Protein AF-A0A847V1P1-F1 (afdb_monomer_lite)

pLDDT: mean 84.55, std 14.88, range [43.25, 97.25]

Foldseek 3Di:
DDDDDDPDPPPPPPVPQDKFKFKWFFADWDDDPDAFPWTKTWTQTDGTPDPDDAVDSIAIEGQDGPDDADFAEEDPPHDGGFIWIWMAGWDQDPVGIYGYRGDDNNTYIGGDD

Structure (mmCIF, N/CA/C/O backbone):
data_AF-A0A847V1P1-F1
#
_entry.id   AF-A0A847V1P1-F1
#
loop_
_atom_site.group_PDB
_atom_site.id
_atom_site.type_symbol
_atom_site.label_atom_id
_atom_site.label_alt_id
_atom_site.label_comp_id
_atom_site.label_asym_id
_atom_site.label_entity_id
_atom_site.label_seq_id
_atom_site.pdbx_PDB_ins_code
_atom_site.Cartn_x
_atom_site.Cartn_y
_atom_site.Cartn_z
_atom_site.occupancy
_atom_site.B_iso_or_equiv
_atom_site.auth_seq_id
_atom_site.auth_comp_id
_atom_site.auth_asym_id
_atom_site.auth_atom_id
_atom_site.pdbx_PDB_model_num
ATOM 1 N N . MET A 1 1 ? -4.232 -5.068 -63.407 1.00 43.25 1 MET A N 1
ATOM 2 C CA . MET A 1 1 ? -2.925 -4.458 -63.097 1.00 43.25 1 MET A CA 1
ATOM 3 C C . MET A 1 1 ? -3.250 -3.072 -62.581 1.00 43.25 1 MET A C 1
ATOM 5 O O . MET A 1 1 ? -3.660 -2.248 -63.379 1.00 43.25 1 MET A O 1
ATOM 9 N N . THR A 1 2 ? -3.287 -2.804 -61.287 1.00 46.12 2 THR A N 1
ATOM 10 C CA . THR A 1 2 ? -2.665 -3.482 -60.146 1.00 46.12 2 THR A CA 1
ATOM 11 C C . THR A 1 2 ? -3.508 -3.086 -58.926 1.00 46.12 2 THR A C 1
ATOM 13 O O . THR A 1 2 ? -3.958 -1.943 -58.854 1.00 46.12 2 THR A O 1
ATOM 16 N N . GLU A 1 3 ? -3.808 -4.056 -58.055 1.00 56.44 3 GLU A N 1
ATOM 17 C CA . GLU A 1 3 ? -4.118 -3.816 -56.636 1.00 56.44 3 GLU A CA 1
ATOM 18 C C . GLU A 1 3 ? -3.113 -2.820 -56.056 1.00 56.44 3 GLU A C 1
ATOM 20 O O . GLU A 1 3 ? -1.986 -2.822 -56.523 1.00 56.44 3 GLU A O 1
ATOM 25 N N . GLU A 1 4 ? -3.475 -2.037 -55.040 1.00 53.53 4 GLU A N 1
ATOM 26 C CA . GLU A 1 4 ? -2.598 -1.867 -53.875 1.00 53.53 4 GLU A CA 1
ATOM 27 C C . GLU A 1 4 ? -3.319 -1.120 -52.739 1.00 53.53 4 GLU A C 1
ATOM 29 O O . GLU A 1 4 ? -3.525 0.088 -52.765 1.00 53.53 4 GLU A O 1
ATOM 34 N N . VAL A 1 5 ? -3.729 -1.964 -51.787 1.00 53.91 5 VAL A N 1
ATOM 35 C CA . VAL A 1 5 ? -3.675 -1.852 -50.322 1.00 53.91 5 VAL A CA 1
ATOM 36 C C . VAL A 1 5 ? -4.351 -0.674 -49.621 1.00 53.91 5 VAL A C 1
ATOM 38 O O . VAL A 1 5 ? -3.959 0.485 -49.723 1.00 53.91 5 VAL A O 1
ATOM 41 N N . ALA A 1 6 ? -5.333 -1.055 -48.800 1.00 55.31 6 ALA A N 1
ATOM 42 C CA . ALA A 1 6 ? -5.823 -0.297 -47.665 1.00 55.31 6 ALA A CA 1
ATOM 43 C C . ALA A 1 6 ? -4.646 0.217 -46.825 1.00 55.31 6 ALA A C 1
ATOM 45 O O . ALA A 1 6 ? -3.767 -0.556 -46.441 1.00 55.31 6 ALA A O 1
ATOM 46 N N . ALA A 1 7 ? -4.642 1.521 -46.551 1.00 52.66 7 ALA A N 1
ATOM 47 C CA . ALA A 1 7 ? -3.860 2.071 -45.459 1.00 52.66 7 ALA A CA 1
ATOM 48 C C . ALA A 1 7 ? -4.552 1.630 -44.166 1.00 52.66 7 ALA A C 1
ATOM 50 O O . ALA A 1 7 ? -5.540 2.223 -43.741 1.00 52.66 7 ALA A O 1
ATOM 51 N N . ASP A 1 8 ? -4.065 0.497 -43.676 1.00 46.69 8 ASP A N 1
ATOM 52 C CA . ASP A 1 8 ? -4.309 -0.113 -42.380 1.00 46.69 8 ASP A CA 1
ATOM 53 C C . ASP A 1 8 ? -4.286 0.964 -41.285 1.00 46.69 8 ASP A C 1
ATOM 55 O O . ASP A 1 8 ? -3.310 1.708 -41.138 1.00 46.69 8 ASP A O 1
ATOM 59 N N . GLU A 1 9 ? -5.406 1.096 -40.580 1.00 54.28 9 GLU A N 1
ATOM 60 C CA . GLU A 1 9 ? -5.537 1.940 -39.403 1.00 54.28 9 GLU A CA 1
ATOM 61 C C . GLU A 1 9 ? -4.610 1.386 -38.319 1.00 54.28 9 GLU A C 1
ATOM 63 O O . GLU A 1 9 ? -4.953 0.433 -37.625 1.00 54.28 9 GLU A O 1
ATOM 68 N N . VAL A 1 10 ? -3.430 1.986 -38.155 1.00 53.56 10 VAL A N 1
ATOM 69 C CA . VAL A 1 10 ? -2.641 1.805 -36.934 1.00 53.56 10 VAL A CA 1
ATOM 70 C C . VAL A 1 10 ? -3.320 2.598 -35.824 1.00 53.56 10 VAL A C 1
ATOM 72 O O . VAL A 1 10 ? -2.973 3.736 -35.517 1.00 53.56 10 VAL A O 1
ATOM 75 N N . VAL A 1 11 ? -4.371 2.007 -35.264 1.00 50.16 11 VAL A N 1
ATOM 76 C CA . VAL A 1 11 ? -4.813 2.349 -33.920 1.00 50.16 11 VAL A CA 1
ATOM 77 C C . VAL A 1 11 ? -3.681 1.873 -33.016 1.00 50.16 11 VAL A C 1
ATOM 79 O O . VAL A 1 11 ? -3.518 0.675 -32.797 1.00 50.16 11 VAL A O 1
ATOM 82 N N . ASP A 1 12 ? -2.838 2.803 -32.567 1.00 47.50 12 ASP A N 1
ATOM 83 C CA . ASP A 1 12 ? -2.051 2.616 -31.351 1.00 47.50 12 ASP A CA 1
ATOM 84 C C . ASP A 1 12 ? -3.070 2.330 -30.238 1.00 47.50 12 ASP A C 1
ATOM 86 O O . ASP A 1 12 ? -3.622 3.247 -29.630 1.00 47.50 12 ASP A O 1
ATOM 90 N N . GLU A 1 13 ? -3.393 1.054 -30.021 1.00 50.25 13 GLU A N 1
ATOM 91 C CA . GLU A 1 13 ? -4.046 0.593 -28.802 1.00 50.25 13 GLU A CA 1
ATOM 92 C C . GLU A 1 13 ? -3.024 0.778 -27.677 1.00 50.25 13 GLU A C 1
ATOM 94 O O . GLU A 1 13 ? -2.335 -0.150 -27.254 1.00 50.25 13 GLU A O 1
ATOM 99 N N . ALA A 1 14 ? -2.864 2.025 -27.227 1.00 57.31 14 ALA A N 1
ATOM 100 C CA . ALA A 1 14 ? -2.341 2.289 -25.905 1.00 57.31 14 ALA A CA 1
ATOM 101 C C . ALA A 1 14 ? -3.257 1.515 -24.960 1.00 57.31 14 ALA A C 1
ATOM 103 O O . ALA A 1 14 ? -4.436 1.844 -24.857 1.00 57.31 14 ALA A O 1
ATOM 104 N N . ALA A 1 15 ? -2.744 0.444 -24.352 1.00 57.16 15 ALA A N 1
ATOM 105 C CA . ALA A 1 15 ? -3.445 -0.235 -23.277 1.00 57.16 15 ALA A CA 1
ATOM 106 C C . ALA A 1 15 ? -3.867 0.848 -22.277 1.00 57.16 15 ALA A C 1
ATOM 108 O O . ALA A 1 15 ? -3.006 1.506 -21.688 1.00 57.16 15 ALA A O 1
ATOM 109 N N . GLU A 1 16 ? -5.168 1.119 -22.188 1.00 67.50 16 GLU A N 1
ATOM 110 C CA . GLU A 1 16 ? -5.682 2.152 -21.302 1.00 67.50 16 GLU A CA 1
ATOM 111 C C . GLU A 1 16 ? -5.331 1.718 -19.880 1.00 67.50 16 GLU A C 1
ATOM 113 O O . GLU A 1 16 ? -5.818 0.698 -19.391 1.00 67.50 16 GLU A O 1
ATOM 118 N N . VAL A 1 17 ? -4.405 2.441 -19.245 1.00 74.81 17 VAL A N 1
ATOM 119 C CA . VAL A 1 17 ? -4.041 2.181 -17.855 1.00 74.81 17 VAL A CA 1
ATOM 120 C C . VAL A 1 17 ? -5.248 2.579 -17.022 1.00 74.81 17 VAL A C 1
ATOM 122 O O . VAL A 1 17 ? -5.547 3.763 -16.878 1.00 74.81 17 VAL A O 1
ATOM 125 N N . VAL A 1 18 ? -5.967 1.582 -16.515 1.00 88.12 18 VAL A N 1
ATOM 126 C CA . VAL A 1 18 ? -7.083 1.805 -15.601 1.00 88.12 18 VAL 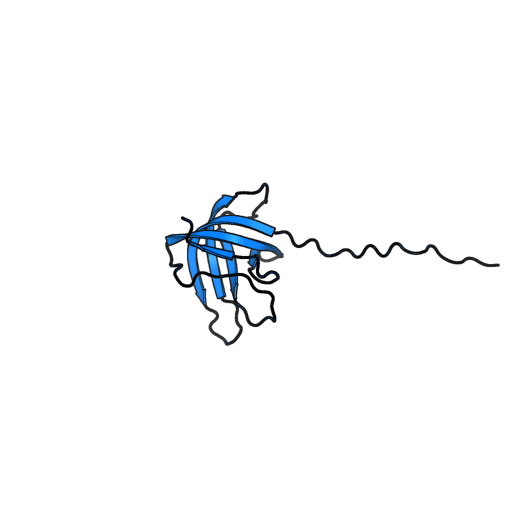A CA 1
ATOM 127 C C . VAL A 1 18 ? -6.496 2.264 -14.274 1.00 88.12 18 VAL A C 1
ATOM 129 O O . VAL A 1 18 ? -5.614 1.608 -13.727 1.00 88.12 18 VAL A O 1
ATOM 132 N N . THR A 1 19 ? -6.955 3.396 -13.759 1.00 90.75 19 THR A N 1
ATOM 133 C CA . THR A 1 19 ? -6.574 3.895 -12.434 1.00 90.75 19 THR A CA 1
ATOM 134 C C . THR A 1 19 ? -7.748 3.775 -11.483 1.00 90.75 19 THR A C 1
ATOM 136 O O . THR A 1 19 ? -8.897 3.896 -11.906 1.00 90.75 19 THR A O 1
ATOM 139 N N . VAL A 1 20 ? -7.463 3.552 -10.206 1.00 91.81 20 VAL A N 1
ATOM 140 C CA . VAL A 1 20 ? -8.487 3.456 -9.160 1.00 91.81 20 VAL A CA 1
ATOM 141 C C . VAL A 1 20 ? -8.098 4.307 -7.965 1.00 91.81 20 VAL A C 1
ATOM 143 O O . VAL A 1 20 ? -6.923 4.337 -7.599 1.00 91.81 20 VAL A O 1
ATOM 146 N N . GLU A 1 21 ? -9.092 4.964 -7.370 1.00 93.44 21 GLU A N 1
ATOM 147 C CA . GLU A 1 21 ? -8.980 5.738 -6.135 1.00 93.44 21 GLU A CA 1
ATOM 148 C C . GLU A 1 21 ? -9.936 5.166 -5.080 1.00 93.44 21 GLU A C 1
ATOM 150 O O . GLU A 1 21 ? -11.138 4.989 -5.318 1.00 93.44 21 GLU A O 1
ATOM 155 N N . PHE A 1 22 ? -9.396 4.808 -3.918 1.00 93.50 22 PHE A N 1
ATOM 156 C CA . PHE A 1 22 ? -10.177 4.239 -2.826 1.00 93.50 22 PHE A CA 1
ATOM 157 C C . PHE A 1 22 ? -9.551 4.515 -1.461 1.00 93.50 22 PHE A C 1
ATOM 159 O O . PHE A 1 22 ? -8.336 4.657 -1.318 1.00 93.50 22 PHE A O 1
ATOM 166 N N . THR A 1 23 ? -10.400 4.491 -0.440 1.00 94.69 23 THR A N 1
ATOM 167 C CA . THR A 1 23 ? -10.005 4.504 0.967 1.00 94.69 23 THR A CA 1
ATOM 168 C C . THR A 1 23 ? -10.137 3.095 1.535 1.00 94.69 23 THR A C 1
ATOM 170 O O . THR A 1 23 ? -11.083 2.354 1.239 1.00 94.69 23 THR A O 1
ATOM 173 N N . GLY A 1 24 ? -9.202 2.701 2.392 1.00 94.88 24 GLY A N 1
ATOM 174 C CA . GLY A 1 24 ? -9.213 1.393 3.031 1.00 94.88 24 GLY A CA 1
ATOM 175 C C . GLY A 1 24 ? -8.463 1.352 4.352 1.00 94.88 24 GLY A C 1
ATOM 176 O O . GLY A 1 24 ? -7.990 2.365 4.859 1.00 94.88 24 GLY A O 1
ATOM 177 N N . VAL A 1 25 ? -8.377 0.161 4.933 1.00 96.81 25 VAL A N 1
ATOM 178 C CA . VAL A 1 25 ? -7.594 -0.120 6.139 1.00 96.81 25 VAL A CA 1
ATOM 179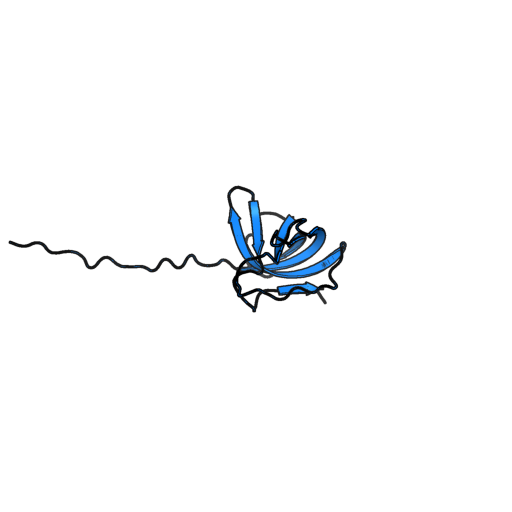 C C . VAL A 1 25 ? -6.432 -1.027 5.760 1.00 96.81 25 VAL A C 1
ATOM 181 O O . VAL A 1 25 ? -6.644 -2.100 5.197 1.00 96.81 25 VAL A O 1
ATOM 184 N N . ALA A 1 26 ? -5.209 -0.607 6.069 1.00 96.62 26 ALA A N 1
ATOM 185 C CA . ALA A 1 26 ? -4.013 -1.418 5.878 1.00 96.62 26 ALA A CA 1
ATOM 186 C C . ALA A 1 26 ? -4.046 -2.622 6.835 1.00 96.62 26 ALA A C 1
ATOM 188 O O . ALA A 1 26 ? -4.003 -2.442 8.049 1.00 96.62 26 ALA A O 1
ATOM 189 N N . GLU A 1 27 ? -4.143 -3.845 6.317 1.00 95.44 27 GLU A N 1
ATOM 190 C CA . GLU A 1 27 ? -4.262 -5.059 7.136 1.00 95.44 27 GLU A CA 1
ATOM 191 C C . GLU A 1 27 ? -2.918 -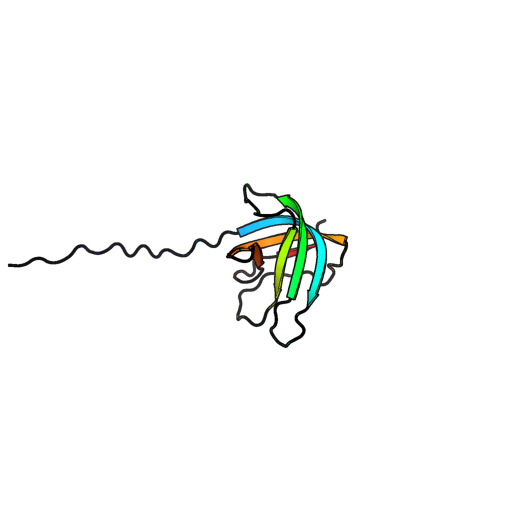5.737 7.383 1.00 95.44 27 GLU A C 1
ATOM 193 O O . GLU A 1 27 ? -2.633 -6.118 8.515 1.00 95.44 27 GLU A O 1
ATOM 198 N N . GLU A 1 28 ? -2.096 -5.883 6.343 1.00 95.38 28 GLU A N 1
ATOM 199 C CA . GLU A 1 28 ? -0.852 -6.652 6.422 1.00 95.38 28 GLU A CA 1
ATOM 200 C C . GLU A 1 28 ? 0.227 -6.071 5.504 1.00 95.38 28 GLU A C 1
ATOM 202 O O . GLU A 1 28 ? -0.062 -5.565 4.415 1.00 95.38 28 GLU A O 1
ATOM 207 N N . PHE A 1 29 ? 1.484 -6.155 5.945 1.00 94.12 29 PHE A N 1
ATOM 208 C CA . PHE A 1 29 ? 2.646 -5.659 5.213 1.00 94.12 29 PHE A CA 1
ATOM 209 C C . PHE A 1 29 ? 3.587 -6.788 4.796 1.00 94.12 29 PHE A C 1
ATOM 211 O O . PHE A 1 29 ? 4.130 -7.513 5.633 1.00 94.12 29 PHE A O 1
ATOM 218 N N . PHE A 1 30 ? 3.871 -6.864 3.498 1.00 93.56 30 PHE A N 1
ATOM 219 C CA . PHE A 1 30 ? 4.824 -7.801 2.919 1.00 93.56 30 PHE A CA 1
ATOM 220 C C . PHE A 1 30 ? 6.012 -7.056 2.318 1.00 93.56 30 PHE A C 1
ATOM 222 O O . PHE A 1 30 ? 5.943 -6.515 1.214 1.00 93.56 30 PHE A O 1
ATOM 229 N N . ALA A 1 31 ? 7.138 -7.067 3.030 1.00 90.88 31 ALA A N 1
ATOM 230 C CA . ALA A 1 31 ? 8.411 -6.635 2.470 1.00 90.88 31 ALA A CA 1
ATOM 231 C C . ALA A 1 31 ? 9.064 -7.783 1.697 1.00 90.88 31 ALA A C 1
ATOM 233 O O . ALA A 1 31 ? 9.223 -8.882 2.226 1.00 90.88 31 ALA A O 1
ATOM 234 N N . GLY A 1 32 ? 9.495 -7.520 0.465 1.00 88.25 32 GLY A N 1
ATOM 235 C CA . GLY A 1 32 ? 10.254 -8.490 -0.310 1.00 88.25 32 GLY A CA 1
ATOM 236 C C . GLY A 1 32 ? 11.584 -8.860 0.366 1.00 88.25 32 GLY A C 1
ATOM 237 O O . GLY A 1 32 ? 12.409 -7.995 0.653 1.00 88.25 32 GLY A O 1
ATOM 238 N N . ASP A 1 33 ? 11.832 -10.156 0.572 1.00 86.44 33 ASP A N 1
ATOM 239 C CA . ASP A 1 33 ? 13.037 -10.667 1.255 1.00 86.44 33 ASP A CA 1
ATOM 240 C C . ASP A 1 33 ? 14.336 -10.568 0.431 1.00 86.44 33 ASP A C 1
ATOM 242 O O . ASP A 1 33 ? 15.433 -10.828 0.934 1.00 86.44 33 ASP A O 1
ATOM 246 N N . MET A 1 34 ? 14.236 -10.228 -0.856 1.00 89.88 34 MET A N 1
ATOM 247 C CA . MET A 1 34 ? 15.368 -10.135 -1.779 1.00 89.88 34 MET A CA 1
ATOM 248 C C . MET A 1 34 ? 15.480 -8.731 -2.375 1.00 89.88 34 MET A C 1
ATOM 250 O O . MET A 1 34 ? 14.458 -8.091 -2.622 1.00 89.88 34 MET A O 1
ATOM 254 N N . PRO A 1 35 ? 16.701 -8.252 -2.684 1.00 84.31 35 PRO A N 1
ATOM 255 C CA . PRO A 1 35 ? 16.881 -6.986 -3.380 1.00 84.31 35 PRO A CA 1
ATOM 256 C C . PRO A 1 35 ? 16.053 -6.937 -4.666 1.00 84.31 35 PRO A C 1
ATOM 258 O O . PRO A 1 35 ? 16.257 -7.738 -5.577 1.00 84.31 35 PRO A O 1
ATOM 261 N N . GLY A 1 36 ? 15.126 -5.986 -4.715 1.00 83.38 36 GLY A N 1
ATOM 262 C CA . GLY A 1 36 ? 14.255 -5.753 -5.859 1.00 83.38 36 GLY A CA 1
ATOM 263 C C . GLY A 1 36 ? 12.968 -6.566 -5.913 1.00 83.38 36 GLY A C 1
ATOM 264 O O . GLY A 1 36 ? 12.185 -6.354 -6.837 1.00 83.38 36 GLY A O 1
ATOM 265 N N . ALA A 1 37 ? 12.723 -7.435 -4.931 1.00 90.56 37 ALA A N 1
ATOM 266 C CA . ALA A 1 37 ? 11.402 -8.010 -4.727 1.00 90.56 37 ALA A CA 1
ATOM 267 C C . ALA A 1 37 ? 10.384 -6.904 -4.379 1.00 90.56 37 ALA A C 1
ATOM 269 O O . ALA A 1 37 ? 10.761 -5.901 -3.761 1.00 90.56 37 ALA A O 1
ATOM 270 N N . PRO A 1 38 ? 9.115 -7.065 -4.788 1.00 91.75 38 PRO A N 1
ATOM 271 C CA . PRO A 1 38 ? 8.089 -6.076 -4.518 1.00 91.75 38 PRO A CA 1
ATOM 272 C C . PRO A 1 38 ? 7.803 -5.971 -3.021 1.00 91.75 38 PRO A C 1
ATOM 274 O O . PRO A 1 38 ? 7.859 -6.953 -2.281 1.00 91.75 38 PRO A O 1
ATOM 277 N N . THR A 1 39 ? 7.490 -4.757 -2.594 1.00 93.56 39 THR A N 1
ATOM 278 C CA . THR A 1 39 ? 6.918 -4.459 -1.286 1.00 93.56 39 THR A CA 1
ATOM 279 C C . THR A 1 39 ? 5.438 -4.180 -1.480 1.00 93.56 39 THR A C 1
ATOM 281 O O . THR A 1 39 ? 5.071 -3.328 -2.294 1.00 93.56 39 THR A O 1
ATOM 284 N N . VAL A 1 40 ? 4.605 -4.901 -0.738 1.00 94.88 40 VAL A N 1
ATOM 285 C CA . VAL A 1 40 ? 3.157 -4.941 -0.930 1.00 94.88 40 VAL A CA 1
ATOM 286 C C . VAL A 1 40 ? 2.448 -4.678 0.393 1.00 94.88 40 VAL A C 1
ATOM 288 O O . VAL A 1 40 ? 2.838 -5.207 1.433 1.00 94.88 40 VAL A O 1
ATOM 291 N N . TRP A 1 41 ? 1.386 -3.884 0.337 1.00 96.44 41 TRP A N 1
ATOM 292 C CA . TRP A 1 41 ? 0.412 -3.732 1.410 1.00 96.44 41 TRP A CA 1
ATOM 293 C C . TRP A 1 41 ? -0.887 -4.428 1.038 1.00 96.44 41 TRP A C 1
ATOM 295 O O . TRP A 1 41 ? -1.396 -4.242 -0.063 1.00 96.44 41 TRP A O 1
ATOM 305 N N . VAL A 1 42 ? -1.444 -5.200 1.962 1.00 95.25 42 VAL A N 1
ATOM 306 C CA . VAL A 1 42 ? -2.814 -5.700 1.854 1.00 95.25 42 VAL A CA 1
ATOM 307 C C . VAL A 1 42 ? -3.736 -4.647 2.441 1.00 95.25 42 VAL A C 1
ATOM 309 O O . VAL A 1 42 ? -3.560 -4.244 3.593 1.00 95.25 42 VAL A O 1
ATOM 312 N N . VAL A 1 43 ? -4.706 -4.192 1.656 1.00 95.31 43 VAL A N 1
ATOM 313 C CA . VAL A 1 43 ? -5.669 -3.173 2.070 1.00 95.31 43 VAL A CA 1
ATOM 314 C C . VAL A 1 43 ? -7.080 -3.718 1.951 1.00 95.31 43 VAL A C 1
ATOM 316 O O . VAL A 1 43 ? -7.473 -4.246 0.912 1.00 95.31 43 VAL A O 1
ATOM 319 N N . ASN A 1 44 ? -7.846 -3.544 3.020 1.00 95.19 44 ASN A N 1
ATOM 320 C CA . ASN A 1 44 ? -9.273 -3.809 3.056 1.00 95.19 44 ASN A CA 1
ATOM 321 C C . ASN A 1 44 ? -10.028 -2.530 2.678 1.00 95.19 44 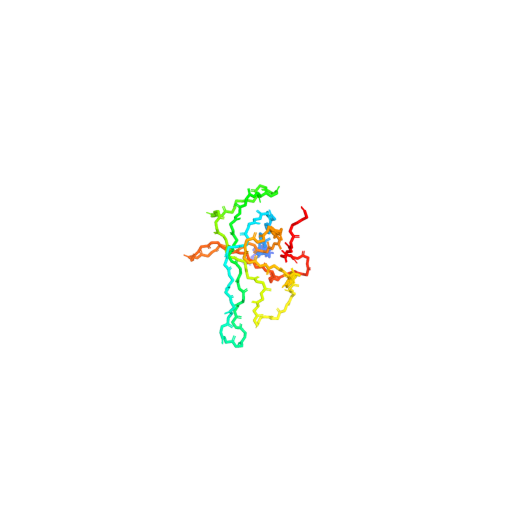ASN A C 1
ATOM 323 O O . ASN A 1 44 ? -10.004 -1.542 3.414 1.00 95.19 44 ASN A O 1
ATOM 327 N N . VAL A 1 45 ? -10.630 -2.528 1.497 1.00 93.44 45 VAL A N 1
ATOM 328 C CA . VAL A 1 45 ? -11.320 -1.393 0.887 1.00 93.44 45 VAL A CA 1
ATOM 329 C C . VAL A 1 45 ? -12.593 -1.084 1.670 1.00 93.44 45 VAL A C 1
ATOM 331 O O . VAL A 1 45 ? -13.471 -1.931 1.823 1.00 93.44 45 VAL A O 1
ATOM 334 N N . THR A 1 46 ? -12.720 0.154 2.144 1.00 91.50 46 THR A N 1
ATOM 335 C CA . THR A 1 46 ? -13.896 0.615 2.898 1.00 91.50 46 THR A CA 1
ATOM 336 C C . THR A 1 46 ? -14.790 1.537 2.081 1.00 91.50 46 THR A C 1
ATOM 338 O O . THR A 1 46 ? -16.007 1.531 2.270 1.00 91.50 46 THR A O 1
ATOM 341 N N . SER A 1 47 ? -14.205 2.314 1.172 1.00 88.62 47 SER A N 1
ATOM 342 C CA . SER A 1 47 ? -14.915 3.229 0.284 1.00 88.62 47 SER A CA 1
ATOM 343 C C . SER A 1 47 ? -14.170 3.345 -1.035 1.00 88.62 47 SER A C 1
ATOM 345 O O . SER A 1 47 ? -12.946 3.394 -1.045 1.00 88.62 47 SER A O 1
ATOM 347 N N . VAL A 1 48 ? -14.904 3.422 -2.139 1.00 86.94 48 VAL A N 1
ATOM 348 C CA . VAL A 1 48 ? -14.346 3.691 -3.469 1.00 86.94 48 VAL A CA 1
ATOM 349 C C . VAL A 1 48 ? -14.889 5.044 -3.909 1.00 86.94 48 VAL A C 1
ATOM 351 O O . VAL A 1 48 ? -16.098 5.270 -3.810 1.00 86.94 48 VAL A O 1
ATOM 354 N N . GLU A 1 49 ? -14.002 5.955 -4.305 1.00 75.00 49 GLU A N 1
ATOM 355 C CA . GLU A 1 49 ? -14.379 7.327 -4.682 1.00 75.00 49 GLU A CA 1
ATOM 356 C C . GLU A 1 49 ? -14.955 7.370 -6.112 1.00 75.00 49 GLU A C 1
ATOM 358 O O . GLU A 1 49 ? -15.872 8.143 -6.395 1.00 75.00 49 GLU A O 1
ATOM 363 N N . ASP A 1 50 ? -14.493 6.471 -6.986 1.00 67.31 50 ASP A N 1
ATOM 364 C CA . ASP A 1 50 ? -14.927 6.350 -8.380 1.00 67.31 50 ASP A CA 1
ATOM 365 C C . ASP A 1 50 ? -15.949 5.223 -8.622 1.00 67.31 50 ASP A C 1
ATOM 367 O O . ASP A 1 50 ? -16.111 4.295 -7.832 1.00 67.31 50 ASP A O 1
ATOM 371 N N . GLU A 1 51 ? -16.564 5.211 -9.813 1.00 61.66 51 GLU A N 1
ATOM 372 C CA . GLU A 1 51 ? -17.297 4.045 -10.354 1.00 61.66 51 GLU A CA 1
ATOM 373 C C . GLU A 1 51 ? -16.374 2.838 -10.656 1.00 61.66 51 GLU A C 1
ATOM 375 O O . GLU A 1 51 ? -16.779 1.879 -11.319 1.00 61.66 51 GLU A O 1
ATOM 380 N N . ALA A 1 52 ? -15.123 2.890 -10.194 1.00 65.88 52 ALA A N 1
ATOM 381 C CA . ALA A 1 52 ? -14.129 1.847 -10.329 1.00 65.88 52 ALA A CA 1
ATOM 382 C C . ALA A 1 52 ? -14.630 0.534 -9.715 1.00 65.88 52 ALA A C 1
ATOM 384 O O . ALA A 1 52 ? -14.907 0.425 -8.519 1.00 65.88 52 ALA A O 1
ATOM 385 N N . VAL A 1 53 ? -14.715 -0.500 -10.551 1.00 69.31 53 VAL A N 1
ATOM 386 C CA . VAL A 1 53 ? -15.045 -1.850 -10.099 1.00 69.31 53 VAL A CA 1
ATOM 387 C C . VAL A 1 53 ? -13.768 -2.494 -9.585 1.00 69.31 53 VAL A C 1
ATOM 389 O O . VAL A 1 53 ? -13.000 -3.070 -10.347 1.00 69.31 53 VAL A O 1
ATOM 392 N N . ILE A 1 54 ? -13.536 -2.401 -8.280 1.00 79.50 54 ILE A N 1
ATOM 393 C CA . ILE A 1 54 ? -12.507 -3.211 -7.634 1.00 79.50 54 ILE A CA 1
ATOM 394 C C . ILE A 1 54 ? -13.034 -4.648 -7.534 1.00 79.50 54 ILE A C 1
ATOM 396 O O . ILE A 1 54 ? -14.113 -4.890 -6.992 1.00 79.50 54 ILE A O 1
ATOM 400 N N . CYS A 1 55 ? -12.278 -5.615 -8.061 1.00 82.19 55 CYS A N 1
ATOM 401 C CA . CYS A 1 55 ? -12.695 -7.021 -8.112 1.00 82.19 55 CYS A CA 1
ATOM 402 C C . CYS A 1 55 ? -12.932 -7.678 -6.734 1.00 82.19 55 CYS A C 1
ATOM 404 O O . CYS A 1 55 ? -13.568 -8.732 -6.658 1.00 82.19 55 CYS A O 1
ATOM 406 N N . SER A 1 56 ? -12.394 -7.099 -5.656 1.00 84.69 56 SER A N 1
ATOM 407 C CA . SER A 1 56 ? -12.370 -7.666 -4.307 1.00 84.69 56 SER A CA 1
ATOM 408 C C . SER A 1 56 ? -12.356 -6.564 -3.246 1.00 84.69 56 SER A C 1
ATOM 410 O O . SER A 1 56 ? -11.790 -5.497 -3.460 1.00 84.69 56 SER A O 1
ATOM 412 N N . GLU A 1 57 ? -12.934 -6.841 -2.077 1.00 88.12 57 GLU A N 1
ATOM 413 C CA . GLU A 1 57 ? -12.850 -5.963 -0.898 1.00 88.12 57 GLU A CA 1
ATOM 414 C C . GLU A 1 57 ? -11.434 -5.940 -0.301 1.00 88.12 57 GLU A C 1
ATOM 416 O O . GLU A 1 57 ? -11.074 -5.004 0.395 1.00 88.12 57 GLU A O 1
ATOM 421 N N . VAL A 1 58 ? -10.614 -6.956 -0.581 1.00 91.69 58 VAL A N 1
ATOM 422 C CA . VAL A 1 58 ? -9.206 -7.010 -0.167 1.00 91.69 58 VAL A CA 1
ATOM 423 C C . VAL A 1 58 ? -8.327 -6.937 -1.406 1.00 91.69 58 VAL A C 1
ATOM 425 O O . VAL A 1 58 ? -8.466 -7.773 -2.306 1.00 91.69 58 VAL A O 1
ATOM 428 N N . VAL A 1 59 ? -7.431 -5.951 -1.438 1.00 92.06 59 VAL A N 1
ATOM 429 C CA . VAL A 1 59 ? -6.571 -5.632 -2.583 1.00 92.06 59 VAL A CA 1
ATOM 430 C C . VAL A 1 59 ? -5.116 -5.551 -2.145 1.00 92.06 59 VAL A C 1
ATOM 432 O O . VAL A 1 59 ? -4.785 -4.970 -1.112 1.00 92.06 59 VAL A O 1
ATOM 435 N N . ASN A 1 60 ? -4.235 -6.100 -2.976 1.00 94.06 60 ASN A N 1
ATOM 436 C CA . ASN A 1 60 ? -2.796 -5.955 -2.816 1.00 94.06 60 ASN A CA 1
ATOM 437 C C . ASN A 1 60 ? -2.325 -4.678 -3.510 1.00 94.06 60 ASN A C 1
ATOM 439 O O . ASN A 1 60 ? -2.574 -4.499 -4.702 1.00 94.06 60 ASN A O 1
ATOM 443 N N . VAL A 1 61 ? -1.611 -3.822 -2.784 1.00 94.62 61 VAL A N 1
ATOM 444 C CA . VAL A 1 61 ? -1.042 -2.578 -3.299 1.00 94.62 61 VAL A CA 1
ATOM 445 C C . VAL A 1 61 ? 0.479 -2.668 -3.312 1.00 94.62 61 VAL A C 1
ATOM 447 O O . VAL A 1 61 ? 1.121 -2.692 -2.262 1.00 94.62 61 VAL A O 1
ATOM 450 N N . THR A 1 62 ? 1.072 -2.706 -4.500 1.00 95.06 62 THR A N 1
ATOM 451 C CA . THR A 1 62 ? 2.525 -2.680 -4.683 1.00 95.06 62 THR A CA 1
ATOM 452 C C . THR A 1 62 ? 3.027 -1.248 -4.558 1.00 95.06 62 THR A C 1
ATOM 454 O O . THR A 1 62 ? 2.781 -0.409 -5.425 1.00 95.06 62 THR A O 1
ATOM 457 N N . VAL A 1 63 ? 3.766 -0.974 -3.483 1.00 93.94 63 VAL A N 1
ATOM 458 C CA . VAL A 1 63 ? 4.285 0.369 -3.175 1.00 93.94 63 VAL A CA 1
ATOM 459 C C . VAL A 1 63 ? 5.729 0.577 -3.634 1.00 93.94 63 VAL A C 1
ATOM 461 O O . VAL A 1 63 ? 6.180 1.711 -3.746 1.00 93.94 63 VAL A O 1
ATOM 464 N N . SER A 1 64 ? 6.475 -0.502 -3.898 1.00 90.94 64 SER A N 1
ATOM 465 C CA . SER A 1 64 ? 7.809 -0.432 -4.513 1.00 90.94 64 SER A CA 1
ATOM 466 C C . SER A 1 64 ? 8.252 -1.782 -5.081 1.00 90.94 64 SER A C 1
ATOM 468 O O . SER A 1 64 ? 7.877 -2.822 -4.551 1.00 90.94 64 SER A O 1
ATOM 470 N N . GLN A 1 65 ? 9.094 -1.778 -6.118 1.00 89.88 65 GLN A N 1
ATOM 471 C CA . GLN A 1 65 ? 9.870 -2.934 -6.606 1.00 89.88 65 GLN A CA 1
ATOM 472 C C . GLN A 1 65 ? 11.087 -2.435 -7.410 1.00 89.88 65 GLN A C 1
ATOM 474 O O . GLN A 1 65 ? 11.226 -1.236 -7.647 1.00 89.88 65 GLN A O 1
ATOM 479 N N . ALA A 1 66 ? 11.987 -3.322 -7.851 1.00 88.38 66 ALA A N 1
ATOM 480 C CA . ALA A 1 66 ? 13.143 -2.924 -8.672 1.00 88.38 66 ALA A CA 1
ATOM 481 C C . ALA A 1 66 ? 12.817 -2.738 -10.166 1.00 88.38 66 ALA A C 1
ATOM 483 O O . ALA A 1 66 ? 13.526 -3.264 -11.027 1.00 88.38 66 ALA A O 1
ATOM 484 N N . THR A 1 67 ? 11.776 -1.971 -10.487 1.00 86.00 67 THR A N 1
ATOM 485 C CA . THR A 1 67 ? 11.546 -1.482 -11.853 1.00 86.00 67 THR A CA 1
ATOM 486 C C . THR A 1 67 ? 11.915 -0.006 -11.971 1.00 86.00 67 THR A C 1
ATOM 488 O O . THR A 1 67 ? 11.899 0.756 -11.000 1.00 86.00 67 THR A O 1
ATOM 491 N N . LEU A 1 68 ? 12.336 0.391 -13.173 1.00 81.94 68 LEU A N 1
ATOM 492 C CA . LEU A 1 68 ? 12.659 1.783 -13.473 1.00 81.94 68 LEU A CA 1
ATOM 493 C C . LEU A 1 68 ? 11.347 2.568 -13.595 1.00 81.94 68 LEU A C 1
ATOM 495 O O . LEU A 1 68 ? 10.457 2.134 -14.316 1.00 81.94 68 LEU A O 1
ATOM 499 N N . GLY A 1 69 ? 11.252 3.684 -12.866 1.00 78.81 69 GLY A N 1
ATOM 500 C CA . GLY A 1 69 ? 10.021 4.467 -12.716 1.00 78.81 69 GLY A CA 1
ATOM 501 C C . GLY A 1 69 ? 9.490 5.121 -14.000 1.00 78.81 69 GLY A C 1
ATOM 502 O O . GLY A 1 69 ? 10.087 4.976 -15.071 1.00 78.81 69 GLY A O 1
ATOM 503 N N . PRO A 1 70 ? 8.397 5.899 -13.891 1.00 91.00 70 PRO A N 1
ATOM 504 C CA . PRO A 1 70 ? 7.960 6.638 -12.691 1.00 91.00 70 PRO A CA 1
ATOM 505 C C . PRO A 1 70 ? 7.251 5.808 -11.604 1.00 91.00 70 PRO A C 1
ATOM 507 O O . PRO A 1 70 ? 6.695 4.750 -11.885 1.00 91.00 70 PRO A O 1
ATOM 510 N N . TRP A 1 71 ? 7.297 6.308 -10.364 1.00 93.44 71 TRP A N 1
ATOM 511 C CA . TRP A 1 71 ? 6.714 5.703 -9.159 1.00 93.44 71 TRP A CA 1
ATOM 512 C C . TRP A 1 71 ? 5.964 6.748 -8.334 1.00 93.44 71 TRP A C 1
ATOM 514 O O . TRP A 1 71 ? 6.453 7.869 -8.189 1.00 93.44 71 TRP A O 1
ATOM 524 N N . GLY A 1 72 ? 4.839 6.341 -7.756 1.00 93.88 72 GLY A N 1
ATOM 525 C CA . GLY A 1 72 ? 4.027 7.150 -6.860 1.00 93.88 72 GLY A CA 1
ATOM 526 C C . GLY A 1 72 ? 4.632 7.345 -5.471 1.00 93.88 72 GLY A C 1
ATOM 527 O O . GLY A 1 72 ? 5.681 6.796 -5.120 1.00 93.88 72 GLY A O 1
ATOM 528 N N . VAL A 1 73 ? 3.940 8.136 -4.657 1.00 94.94 73 VAL A N 1
ATOM 529 C CA . VAL A 1 73 ? 4.336 8.473 -3.288 1.00 94.94 73 VAL A CA 1
ATOM 530 C C . VAL A 1 73 ? 3.792 7.441 -2.304 1.00 94.94 73 VAL A C 1
ATOM 532 O O . VAL A 1 73 ? 2.605 7.149 -2.288 1.00 94.94 73 VAL A O 1
ATOM 535 N N . PHE A 1 74 ? 4.650 6.933 -1.425 1.00 94.62 74 PHE A N 1
ATOM 536 C CA . PHE A 1 74 ? 4.258 6.049 -0.327 1.00 94.62 74 PHE A CA 1
ATOM 537 C C . PHE A 1 74 ? 4.613 6.686 1.023 1.00 94.62 74 PHE A C 1
ATOM 539 O O . PHE A 1 74 ? 5.768 7.065 1.245 1.00 94.62 74 PHE A O 1
ATOM 546 N N . ASP A 1 75 ? 3.640 6.792 1.932 1.00 94.75 75 ASP A N 1
ATOM 547 C CA . ASP A 1 75 ? 3.867 7.253 3.303 1.00 94.75 75 ASP A CA 1
ATOM 548 C C . ASP A 1 75 ? 4.432 6.125 4.180 1.00 94.75 75 ASP A C 1
ATOM 550 O O . ASP A 1 75 ? 3.754 5.166 4.547 1.00 94.75 75 ASP A O 1
ATOM 554 N N . ALA A 1 76 ? 5.693 6.280 4.583 1.00 91.12 76 ALA A N 1
ATOM 555 C CA . ALA A 1 76 ? 6.386 5.332 5.450 1.00 91.12 76 ALA A CA 1
ATOM 556 C C . ALA A 1 76 ? 5.817 5.248 6.882 1.00 91.12 76 ALA A C 1
ATOM 558 O O . ALA A 1 76 ? 6.254 4.391 7.651 1.00 91.12 76 ALA A O 1
ATOM 559 N N . ASN A 1 77 ? 4.890 6.133 7.267 1.00 93.12 77 ASN A N 1
ATOM 560 C CA . ASN A 1 77 ? 4.216 6.088 8.566 1.00 93.12 77 ASN A CA 1
ATOM 561 C C . ASN A 1 77 ? 3.003 5.151 8.592 1.00 93.12 77 ASN A C 1
ATOM 563 O O . ASN A 1 77 ? 2.427 4.964 9.666 1.00 93.12 77 ASN A O 1
ATOM 567 N N . VAL A 1 78 ? 2.603 4.563 7.459 1.00 93.88 78 VAL A N 1
ATOM 568 C CA . VAL A 1 78 ? 1.511 3.584 7.451 1.00 93.88 78 VAL A CA 1
ATOM 569 C C . VAL A 1 78 ? 1.912 2.345 8.250 1.00 93.88 78 VAL A C 1
ATOM 571 O O . VAL A 1 78 ? 3.000 1.790 8.091 1.00 93.88 78 VAL A O 1
ATOM 574 N N . THR A 1 79 ? 0.999 1.906 9.113 1.00 95.31 79 THR A N 1
ATOM 575 C CA . THR A 1 79 ? 1.121 0.694 9.922 1.00 95.31 79 THR A CA 1
ATOM 576 C C . THR A 1 79 ? -0.138 -0.157 9.790 1.00 95.31 79 THR A C 1
ATOM 578 O O . THR A 1 79 ? -1.176 0.335 9.355 1.00 95.31 79 THR A O 1
ATOM 581 N N . GLU A 1 80 ? -0.077 -1.425 10.193 1.00 96.25 80 GLU A N 1
ATOM 582 C CA . GLU A 1 80 ? -1.272 -2.272 10.271 1.00 96.25 80 GLU A CA 1
ATOM 583 C C . GLU A 1 80 ? -2.362 -1.604 11.133 1.00 96.25 80 GLU A C 1
ATOM 585 O O . GLU A 1 80 ? -2.104 -1.108 12.233 1.00 96.25 80 GLU A O 1
ATOM 590 N N . GLY A 1 81 ? -3.586 -1.572 10.614 1.00 95.62 81 GLY A N 1
ATOM 591 C CA . GLY A 1 81 ? -4.745 -0.891 11.187 1.00 95.62 81 GLY A CA 1
ATOM 592 C C . GLY A 1 81 ? -4.889 0.588 10.810 1.00 95.62 81 GLY A C 1
ATOM 593 O O . GLY A 1 81 ? -5.894 1.195 11.181 1.00 95.62 81 GLY A O 1
ATOM 594 N N . SER A 1 82 ? -3.931 1.184 10.094 1.00 96.56 82 SER A N 1
ATOM 595 C CA . SER A 1 82 ? -4.051 2.557 9.590 1.00 96.56 82 SER A CA 1
ATOM 596 C C . SER A 1 82 ? -5.128 2.662 8.510 1.00 96.56 82 SER A C 1
ATOM 598 O O . SER A 1 82 ? -5.221 1.799 7.638 1.00 96.56 82 SER A O 1
ATOM 600 N N . VAL A 1 83 ? -5.903 3.748 8.538 1.00 96.94 83 VAL A N 1
ATOM 601 C CA . VAL A 1 83 ? -6.772 4.127 7.416 1.00 96.94 83 VAL A CA 1
ATOM 602 C C . VAL A 1 83 ? -5.909 4.827 6.370 1.00 96.94 83 VAL A C 1
ATOM 604 O O . VAL A 1 83 ? -5.103 5.692 6.721 1.00 96.94 83 VAL A O 1
ATOM 607 N N . VAL A 1 84 ? -6.035 4.417 5.114 1.00 96.81 84 VAL A N 1
ATOM 608 C CA . VAL A 1 84 ? -5.201 4.880 4.004 1.00 96.81 84 VAL A CA 1
ATOM 609 C C . VAL A 1 84 ? -6.048 5.272 2.807 1.00 96.81 84 VAL A C 1
ATOM 611 O O . VAL A 1 84 ? -7.038 4.601 2.514 1.00 96.81 84 VAL A O 1
ATOM 614 N N . ASP A 1 85 ? -5.608 6.313 2.109 1.00 95.94 85 ASP A N 1
ATOM 615 C CA . ASP A 1 85 ? -6.094 6.671 0.781 1.00 95.94 85 ASP A CA 1
ATOM 616 C C . ASP A 1 85 ? -5.092 6.177 -0.263 1.00 95.94 85 ASP A C 1
ATOM 618 O O . ASP A 1 85 ? -3.869 6.327 -0.116 1.00 95.94 85 ASP A O 1
ATOM 622 N N . VAL A 1 86 ? -5.619 5.544 -1.306 1.00 95.12 86 VAL A N 1
ATOM 623 C CA . VAL A 1 86 ? -4.841 4.867 -2.339 1.00 95.12 86 VAL A CA 1
ATOM 624 C C . VAL A 1 86 ? -5.324 5.308 -3.710 1.00 95.12 86 VAL A C 1
ATOM 626 O O . VAL A 1 86 ? -6.490 5.125 -4.047 1.00 95.12 86 VAL A O 1
ATOM 629 N N . PHE A 1 87 ? -4.392 5.794 -4.526 1.00 94.94 87 PHE A N 1
ATOM 630 C CA . PHE A 1 87 ? -4.590 6.054 -5.947 1.00 94.94 87 PHE A CA 1
ATOM 631 C C . PHE A 1 87 ? -3.461 5.410 -6.747 1.00 94.94 87 PHE A C 1
ATOM 633 O O . PHE A 1 87 ? -2.284 5.695 -6.518 1.00 94.94 87 PHE A O 1
ATOM 640 N N . GLY A 1 88 ? -3.797 4.542 -7.695 1.00 93.94 88 GLY A N 1
ATOM 641 C CA . GLY A 1 88 ? -2.783 3.827 -8.466 1.00 93.94 88 GLY A CA 1
ATOM 642 C C . GLY A 1 88 ? -3.317 3.146 -9.713 1.00 93.94 88 GLY A C 1
ATOM 643 O O . GLY A 1 88 ? -4.519 3.147 -9.985 1.00 93.94 88 GLY A O 1
ATOM 644 N N . ALA A 1 89 ? -2.402 2.546 -10.471 1.00 92.12 89 ALA A N 1
ATOM 645 C CA . ALA A 1 89 ? -2.751 1.734 -11.625 1.00 92.12 89 ALA A CA 1
ATOM 646 C C . ALA A 1 89 ? -3.353 0.404 -11.164 1.00 92.12 89 ALA A C 1
ATOM 648 O O . ALA A 1 89 ? -2.768 -0.313 -10.350 1.00 92.12 89 ALA A O 1
ATOM 649 N N . TYR A 1 90 ? -4.516 0.079 -11.706 1.00 90.50 90 TYR A N 1
ATOM 650 C CA . TYR A 1 90 ? -5.241 -1.153 -11.468 1.00 90.50 90 TYR A CA 1
ATOM 651 C C . TYR A 1 90 ? -4.860 -2.193 -12.510 1.00 90.50 90 TYR A C 1
ATOM 653 O O . TYR A 1 90 ? -4.914 -1.946 -13.716 1.00 90.50 90 TYR A O 1
ATOM 661 N N . VAL A 1 91 ? -4.457 -3.362 -12.029 1.00 87.69 91 VAL A N 1
ATOM 662 C CA . VAL A 1 91 ? -4.045 -4.485 -12.859 1.00 87.69 91 VAL A CA 1
ATOM 663 C C . VAL A 1 91 ? -4.866 -5.696 -12.451 1.00 87.69 91 VAL A C 1
ATOM 665 O O . VAL A 1 91 ? -4.852 -6.111 -11.292 1.00 87.69 91 VAL A O 1
ATOM 668 N N . GLU A 1 92 ? -5.579 -6.257 -13.421 1.00 84.38 92 GLU A N 1
ATOM 669 C CA . GLU A 1 92 ? -6.258 -7.541 -13.287 1.00 84.38 92 GLU A CA 1
ATOM 670 C C . GLU A 1 92 ? -5.460 -8.597 -14.040 1.00 84.38 92 GLU A C 1
ATOM 672 O O . GLU A 1 92 ? -5.205 -8.473 -15.241 1.00 84.38 92 GLU A O 1
ATOM 677 N N . ASP A 1 93 ? -5.071 -9.651 -13.337 1.00 76.12 93 ASP A N 1
ATOM 678 C CA . ASP A 1 93 ? -4.389 -10.796 -13.917 1.00 76.12 93 ASP A CA 1
ATOM 679 C C . ASP A 1 93 ? -5.007 -12.114 -13.426 1.00 76.12 93 ASP A C 1
ATOM 681 O O . ASP A 1 93 ? -5.963 -12.142 -12.648 1.00 76.12 93 ASP A O 1
ATOM 685 N N . GLU A 1 94 ? -4.495 -13.245 -13.916 1.00 73.50 94 GLU A N 1
ATOM 686 C CA . GLU A 1 94 ? -5.037 -14.571 -13.587 1.00 73.50 94 GLU A CA 1
ATOM 687 C C . GLU A 1 94 ? -4.964 -14.911 -12.085 1.00 73.50 94 GLU A C 1
ATOM 689 O O . GLU A 1 94 ? -5.609 -15.867 -11.643 1.00 73.50 94 GLU A O 1
ATOM 694 N N . THR A 1 95 ? -4.185 -14.162 -11.295 1.00 69.56 95 THR A N 1
ATOM 695 C CA . THR A 1 95 ? -4.033 -14.354 -9.847 1.00 69.56 95 THR A CA 1
ATOM 696 C C . THR A 1 95 ? -4.938 -13.458 -9.003 1.00 69.56 95 THR A C 1
ATOM 698 O O . THR A 1 95 ? -5.098 -13.728 -7.811 1.00 69.56 95 THR A O 1
ATOM 701 N N . GLY A 1 96 ? -5.593 -12.461 -9.606 1.00 78.31 96 GLY A N 1
ATOM 702 C CA . G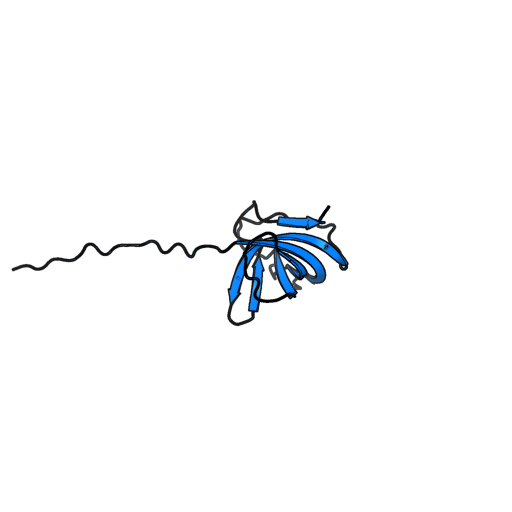LY A 1 96 ? -6.524 -11.557 -8.935 1.00 78.31 96 GLY A CA 1
ATOM 703 C C . GLY A 1 96 ? -6.409 -10.120 -9.434 1.00 78.31 96 GLY A C 1
ATOM 704 O O . GLY A 1 96 ? -5.893 -9.864 -10.519 1.00 78.31 96 GLY A O 1
ATOM 705 N N . CYS A 1 97 ? -6.896 -9.180 -8.622 1.00 86.19 97 CYS A N 1
ATOM 706 C CA . CYS A 1 97 ? -6.661 -7.763 -8.850 1.00 86.19 97 CYS A CA 1
ATOM 707 C C . CYS A 1 97 ? -5.637 -7.196 -7.874 1.00 86.19 97 CYS A C 1
ATOM 709 O O . CYS A 1 97 ? -5.647 -7.490 -6.675 1.00 86.19 97 CYS A O 1
ATOM 711 N N . MET A 1 98 ? -4.774 -6.341 -8.407 1.00 90.69 98 MET A N 1
ATOM 712 C CA . MET A 1 98 ? -3.788 -5.600 -7.647 1.00 90.69 98 MET A CA 1
ATOM 713 C C . MET A 1 98 ? -3.758 -4.142 -8.086 1.00 90.69 98 MET A C 1
ATOM 715 O O . MET A 1 98 ? -4.155 -3.786 -9.195 1.00 90.69 98 MET A O 1
ATOM 719 N N . VAL A 1 99 ? -3.246 -3.300 -7.201 1.00 93.00 99 VAL A N 1
ATOM 720 C CA . VAL A 1 99 ? -2.958 -1.900 -7.488 1.00 93.00 99 VAL A CA 1
ATOM 721 C C . VAL A 1 99 ? -1.458 -1.696 -7.380 1.00 93.00 99 VAL A C 1
ATOM 723 O O . VAL A 1 99 ? -0.795 -2.290 -6.532 1.00 93.00 99 VAL A O 1
ATOM 726 N N . THR A 1 100 ? -0.890 -0.880 -8.253 1.00 94.00 100 THR A N 1
ATOM 727 C CA . THR A 1 100 ? 0.533 -0.549 -8.219 1.00 94.00 100 THR A CA 1
ATOM 728 C C . THR A 1 100 ? 0.733 0.954 -8.280 1.00 94.00 100 THR A C 1
ATOM 730 O O . THR A 1 100 ? 0.022 1.669 -8.986 1.00 94.00 100 THR A O 1
ATOM 733 N N . LEU A 1 101 ? 1.728 1.430 -7.532 1.00 95.62 101 LEU A N 1
ATOM 734 C CA . LEU A 1 101 ? 2.219 2.802 -7.635 1.00 95.62 101 LEU A CA 1
ATOM 735 C C . LEU A 1 101 ? 3.228 2.969 -8.783 1.00 95.62 101 LEU A C 1
ATOM 737 O O . LEU A 1 101 ? 3.756 4.058 -8.984 1.00 95.62 101 LEU A O 1
ATOM 741 N N . GLU A 1 102 ? 3.523 1.913 -9.539 1.00 93.19 102 GLU A N 1
ATOM 742 C CA . GLU A 1 102 ? 4.331 2.001 -10.754 1.00 93.19 102 GLU A CA 1
ATOM 743 C C . GLU A 1 102 ? 3.542 2.656 -11.894 1.00 93.19 102 GLU A C 1
ATOM 745 O O . GLU A 1 102 ? 2.403 2.284 -12.163 1.00 93.19 102 GLU A O 1
ATOM 750 N N . GLY A 1 103 ? 4.173 3.585 -12.613 1.00 89.62 103 GLY A N 1
ATOM 751 C CA . GLY A 1 103 ? 3.639 4.159 -13.851 1.00 89.62 103 GLY A CA 1
ATOM 752 C C . GLY A 1 103 ? 3.313 5.651 -13.789 1.00 89.62 103 GLY A C 1
ATOM 753 O O . GLY A 1 103 ? 3.245 6.281 -14.843 1.00 89.62 103 GLY A O 1
ATOM 754 N N . SER A 1 104 ? 3.212 6.255 -12.599 1.00 92.38 104 SER A N 1
ATOM 755 C CA . SER A 1 104 ? 3.039 7.707 -12.444 1.00 92.38 104 SER A CA 1
ATOM 756 C C . SER A 1 104 ? 3.551 8.221 -11.098 1.00 92.38 104 SER A C 1
ATOM 758 O O . SER A 1 104 ? 3.416 7.547 -10.084 1.00 92.38 104 SER A O 1
ATOM 760 N N . GLU A 1 105 ? 4.101 9.440 -11.084 1.00 93.81 105 GLU A N 1
ATOM 761 C CA . GLU A 1 105 ? 4.453 10.173 -9.853 1.00 93.81 105 GLU A CA 1
ATOM 762 C C . GLU A 1 105 ? 3.217 10.753 -9.139 1.00 93.81 105 GLU A C 1
ATOM 764 O O . GLU A 1 105 ? 3.315 11.193 -7.996 1.00 93.81 105 GLU A O 1
ATOM 769 N N . GLU A 1 106 ? 2.058 10.765 -9.808 1.00 94.75 106 GLU A N 1
ATOM 770 C CA . GLU A 1 106 ? 0.782 11.231 -9.248 1.00 94.75 106 GLU A CA 1
ATOM 771 C C . GLU A 1 106 ? 0.088 10.162 -8.396 1.00 94.75 106 GLU A C 1
ATOM 773 O O . GLU A 1 106 ? -0.791 10.491 -7.604 1.00 94.75 106 GLU A O 1
ATOM 778 N N . TYR A 1 107 ? 0.480 8.892 -8.542 1.00 95.94 107 TYR A N 1
ATOM 779 C CA . TYR A 1 107 ? -0.027 7.801 -7.715 1.00 95.94 107 TYR A CA 1
ATOM 780 C C . TYR A 1 107 ? 0.406 7.975 -6.265 1.00 95.94 107 TYR A C 1
ATOM 782 O O . TYR A 1 107 ? 1.479 8.516 -5.982 1.00 95.94 107 TYR A O 1
ATOM 790 N N . TYR A 1 108 ? -0.415 7.500 -5.334 1.00 96.50 108 TYR A N 1
ATOM 791 C CA . TYR A 1 108 ? -0.128 7.652 -3.921 1.00 96.50 108 TYR A CA 1
ATOM 792 C C . TYR A 1 108 ? -0.714 6.534 -3.055 1.00 96.50 108 TYR A C 1
ATOM 794 O O . TYR A 1 108 ? -1.712 5.895 -3.380 1.00 96.50 108 TYR A O 1
ATOM 802 N N . PHE A 1 109 ? -0.065 6.325 -1.917 1.00 97.25 109 PHE A N 1
ATOM 803 C CA . PHE A 1 109 ? -0.525 5.509 -0.805 1.00 97.25 109 PHE A CA 1
ATOM 804 C C . PHE A 1 109 ? -0.142 6.246 0.475 1.00 97.25 109 PHE A C 1
ATOM 806 O O . PHE A 1 109 ? 1.036 6.286 0.850 1.00 97.25 109 PHE A O 1
ATOM 813 N N . VAL A 1 110 ? -1.114 6.890 1.111 1.00 97.19 110 VAL A N 1
ATOM 814 C CA . VAL A 1 110 ? -0.883 7.785 2.254 1.00 97.19 110 VAL A CA 1
ATOM 815 C C . VAL A 1 110 ? -1.909 7.538 3.349 1.00 97.19 110 VAL A C 1
ATOM 817 O O . VAL A 1 110 ? -2.931 6.898 3.118 1.00 97.19 110 VAL A O 1
ATOM 820 N N . LEU A 1 111 ? -1.631 8.019 4.559 1.00 96.38 111 LEU A N 1
ATOM 821 C CA . LEU A 1 111 ? -2.630 8.024 5.625 1.00 96.38 111 LEU A CA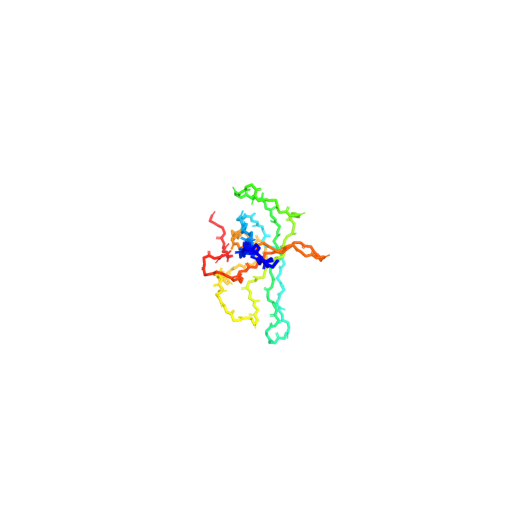 1
ATOM 822 C C . LEU A 1 111 ? -3.819 8.902 5.222 1.00 96.38 111 LEU A C 1
ATOM 824 O O . LEU A 1 111 ? -3.613 10.031 4.781 1.00 96.38 111 LEU A O 1
ATOM 828 N N . ALA A 1 112 ? -5.030 8.383 5.411 1.00 91.12 112 ALA A N 1
ATOM 829 C CA . ALA A 1 112 ? -6.249 9.168 5.260 1.00 91.12 112 ALA A CA 1
ATOM 830 C C . ALA A 1 112 ? -6.398 10.147 6.441 1.00 91.12 112 ALA A C 1
ATOM 832 O O . ALA A 1 112 ? -6.074 9.792 7.583 1.00 91.12 112 ALA A O 1
ATOM 833 N N . ASP A 1 113 ? -6.872 11.365 6.165 1.00 79.38 113 ASP A N 1
ATOM 834 C CA . ASP A 1 113 ? -7.106 12.441 7.152 1.00 79.38 113 ASP A CA 1
ATOM 835 C C . ASP A 1 113 ? -8.399 12.267 7.983 1.00 79.38 113 ASP A C 1
ATOM 837 O O . ASP A 1 113 ? -9.425 11.770 7.458 1.00 79.38 113 ASP A O 1
#

Radius of gyration: 18.09 Å; chains: 1; bounding box: 34×27×74 Å

Sequence (113 aa):
MTEEVAADEVVDEAAEVVTVEFTGVAEEFFAGDMPGAPTVWVVNVTSVEDEAVICSEVVNVTVSQATLGPWGVFDANVTEGSVVDVFGAYVEDETGCMVTLEGSEEYYFVLAD

Secondary structure (DSSP, 8-state):
------------------EEEEEEEEEEEE--SSTTPPEEEEEEEEEESSS---S-SEEEEEEE-SS-S-B-EE-TT--TT-EEEEEEEEEEETTEEEEESBT-TT-EEEE--